Protein AF-A0A151F6B5-F1 (afdb_monomer)

Nearest PDB structures (foldseek):
  6z16-assembly1_f  TM=8.750E-01  e=3.324E-02  Anoxybacillus flavithermus WK1
  7d3u-assembly1_F  TM=6.573E-01  e=9.946E-02  Dietzia sp. DQ12-45-1b
  2v6y-assembly1_A  TM=4.519E-01  e=4.477E+00  Saccharolobus solfataricus

pLDDT: mean 88.09, std 6.83, range [58.56, 96.12]

Mean predicted aligned error: 5.33 Å

Radius of gyration: 15.58 Å; Cα contacts (8 Å, |Δi|>4): 74; chains: 1; bounding box: 35×15×52 Å

Solvent-accessible surface area (backbone atoms only — not comparable to full-atom values): 4574 Å² total; per-residue (Å²): 112,70,69,60,54,52,51,50,55,50,48,54,50,52,35,51,53,42,31,56,49,12,52,59,38,28,72,40,89,51,70,67,42,25,52,52,9,50,50,45,29,51,54,33,48,28,50,51,36,36,55,52,16,64,75,71,68,38,75,65,31,46,55,52,22,51,50,54,53,52,51,50,52,52,51,52,52,54,51,51,32,48,73,72,67,71,55,134

Structure (mmCIF, N/CA/C/O backbone):
data_AF-A0A151F6B5-F1
#
_entry.id   AF-A0A151F6B5-F1
#
loop_
_atom_site.group_PDB
_atom_site.id
_atom_site.type_symbol
_atom_site.label_atom_id
_atom_site.label_alt_id
_atom_site.label_comp_id
_atom_site.label_asym_id
_atom_site.label_entity_id
_atom_site.label_seq_id
_atom_site.pdbx_PDB_ins_code
_atom_site.Cartn_x
_atom_site.Cartn_y
_atom_site.Cartn_z
_atom_site.occupancy
_atom_site.B_iso_or_equiv
_atom_site.auth_seq_id
_atom_site.auth_comp_id
_atom_site.auth_asym_id
_atom_site.auth_atom_id
_atom_site.pdbx_PDB_model_num
ATOM 1 N N . MET A 1 1 ? -12.174 -7.317 23.767 1.00 58.88 1 MET A N 1
ATOM 2 C CA . MET A 1 1 ? -11.972 -5.974 23.185 1.00 58.88 1 MET A CA 1
ATOM 3 C C . MET A 1 1 ? -10.493 -5.671 22.990 1.00 58.88 1 MET A C 1
ATOM 5 O O . MET A 1 1 ? -10.137 -5.331 21.875 1.00 58.88 1 MET A O 1
ATOM 9 N N . GLU A 1 2 ? -9.617 -5.933 23.966 1.00 74.50 2 GLU A N 1
ATOM 10 C CA . GLU A 1 2 ? -8.189 -5.567 23.848 1.00 74.50 2 GLU A CA 1
ATOM 11 C C . GLU A 1 2 ? -7.420 -6.216 22.683 1.00 74.50 2 GLU A C 1
ATOM 13 O O . GLU A 1 2 ? -6.641 -5.545 22.012 1.00 74.50 2 GLU A O 1
ATOM 18 N N . LEU A 1 3 ? -7.666 -7.497 22.379 1.00 83.62 3 LEU A N 1
ATOM 19 C CA . LEU A 1 3 ? -6.963 -8.176 21.280 1.00 83.62 3 LEU A CA 1
ATOM 20 C C . LEU A 1 3 ? -7.306 -7.582 19.902 1.00 83.62 3 LEU A C 1
ATOM 22 O O . LEU A 1 3 ? -6.443 -7.503 19.034 1.00 83.62 3 LEU A O 1
ATOM 26 N N . PHE A 1 4 ? -8.563 -7.172 19.703 1.00 85.25 4 PHE A N 1
ATOM 27 C CA . PHE A 1 4 ? -9.026 -6.622 18.428 1.00 85.25 4 PHE A CA 1
ATOM 28 C C . PHE A 1 4 ? -8.407 -5.249 18.166 1.00 85.25 4 PHE A C 1
ATOM 30 O O . PHE A 1 4 ? -7.867 -5.012 17.090 1.00 85.25 4 PHE A O 1
ATOM 37 N N . GLU A 1 5 ? -8.422 -4.372 19.170 1.00 84.00 5 GLU A N 1
ATOM 38 C CA . GLU A 1 5 ? -7.806 -3.048 19.071 1.00 84.00 5 GLU A CA 1
ATOM 39 C C . GLU A 1 5 ? -6.295 -3.157 18.861 1.00 84.00 5 GLU A C 1
ATOM 41 O O . GLU A 1 5 ? -5.752 -2.517 17.961 1.00 84.00 5 GLU A O 1
ATOM 46 N N . PHE A 1 6 ? -5.618 -4.035 19.608 1.00 88.69 6 PHE A N 1
ATOM 47 C CA . PHE A 1 6 ? -4.190 -4.284 19.420 1.00 88.69 6 PHE A CA 1
ATOM 48 C C . PHE A 1 6 ? -3.868 -4.780 18.004 1.00 88.69 6 PHE A C 1
ATOM 50 O O . PHE A 1 6 ? -2.949 -4.269 17.360 1.00 88.69 6 PHE A O 1
ATOM 57 N N . ALA A 1 7 ? -4.646 -5.737 17.488 1.00 88.19 7 ALA A N 1
ATOM 58 C CA . ALA A 1 7 ? -4.484 -6.241 16.127 1.00 88.19 7 ALA A CA 1
ATOM 59 C C . ALA A 1 7 ? -4.706 -5.142 15.077 1.00 88.19 7 ALA A C 1
ATOM 61 O O . ALA A 1 7 ? -3.978 -5.087 14.087 1.00 88.19 7 ALA A O 1
ATOM 62 N N . LEU A 1 8 ? -5.663 -4.241 15.305 1.00 87.88 8 LEU A N 1
ATOM 63 C CA . LEU A 1 8 ? -5.965 -3.132 14.406 1.00 87.88 8 LEU A CA 1
ATOM 64 C C . LEU A 1 8 ? -4.840 -2.088 14.383 1.00 87.88 8 LEU A C 1
ATOM 66 O O . LEU A 1 8 ? -4.412 -1.671 13.306 1.00 87.88 8 LEU A O 1
ATOM 70 N N . TYR A 1 9 ? -4.287 -1.721 15.541 1.00 88.81 9 TYR A N 1
ATOM 71 C CA . TYR A 1 9 ? -3.113 -0.844 15.602 1.00 88.81 9 TYR A CA 1
ATOM 72 C C . TYR A 1 9 ? -1.885 -1.480 14.946 1.00 88.81 9 TYR A C 1
ATOM 74 O O . TYR A 1 9 ? -1.172 -0.815 14.191 1.00 88.81 9 TYR A O 1
ATOM 82 N N . PHE A 1 10 ? -1.657 -2.775 15.177 1.00 93.00 10 PHE A N 1
ATOM 83 C CA . PHE A 1 10 ? -0.560 -3.505 14.545 1.00 93.00 10 PHE A CA 1
ATOM 84 C C . PHE A 1 10 ? -0.725 -3.591 13.020 1.00 93.00 10 PHE A C 1
ATOM 86 O O . PHE A 1 10 ? 0.243 -3.406 12.280 1.00 93.00 10 PHE A O 1
ATOM 93 N N . LEU A 1 11 ? -1.952 -3.805 12.536 1.00 92.31 11 LEU A N 1
ATOM 94 C CA . LEU A 1 11 ? -2.287 -3.794 11.112 1.00 92.31 11 LEU A CA 1
ATOM 95 C C . LEU A 1 11 ? -1.973 -2.433 10.480 1.00 92.31 11 LEU A C 1
ATOM 97 O O . LEU A 1 11 ? -1.280 -2.376 9.464 1.00 92.31 11 LEU A O 1
ATOM 101 N N . LEU A 1 12 ? -2.437 -1.338 11.088 1.00 92.19 12 LEU A N 1
ATOM 102 C CA . LEU A 1 12 ? -2.174 0.019 10.600 1.00 92.19 12 LEU A CA 1
ATOM 103 C C . LEU A 1 12 ? -0.673 0.333 10.581 1.00 92.19 12 LEU A C 1
ATOM 105 O O . LEU A 1 12 ? -0.174 0.913 9.615 1.00 92.19 12 LEU A O 1
ATOM 109 N N . PHE A 1 13 ? 0.066 -0.106 11.601 1.00 94.38 13 PHE A N 1
ATOM 110 C CA . PHE A 1 13 ? 1.520 0.029 11.642 1.00 94.38 13 PHE A CA 1
ATOM 111 C C . PHE A 1 13 ? 2.203 -0.746 10.504 1.00 94.38 13 PHE A C 1
ATOM 113 O O . PHE A 1 13 ? 3.030 -0.190 9.777 1.00 94.38 13 PHE A O 1
ATOM 12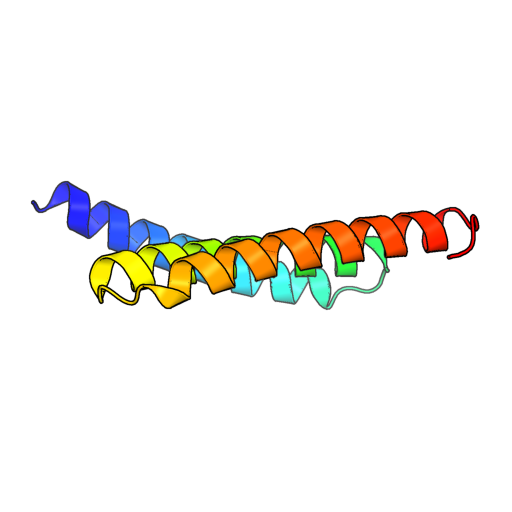0 N N . SER A 1 14 ? 1.823 -2.009 10.296 1.00 94.12 14 SER A N 1
ATOM 121 C CA . SER A 1 14 ? 2.346 -2.850 9.212 1.00 94.12 14 SER A CA 1
ATOM 122 C C . SER A 1 14 ? 2.049 -2.263 7.825 1.00 94.12 14 SER A C 1
ATOM 124 O O . SER A 1 14 ? 2.919 -2.250 6.947 1.00 94.12 14 SER A O 1
ATOM 126 N N . LEU A 1 15 ? 0.855 -1.694 7.637 1.00 94.00 15 LEU A N 1
ATOM 127 C CA . LEU A 1 15 ? 0.473 -0.984 6.415 1.00 94.00 15 LEU A CA 1
ATOM 128 C C . LEU A 1 15 ? 1.332 0.266 6.197 1.00 94.00 15 LEU A C 1
ATOM 130 O O . LEU A 1 15 ? 1.814 0.483 5.087 1.00 94.00 15 LEU A O 1
ATOM 134 N N . GLY A 1 16 ? 1.605 1.038 7.250 1.00 94.31 16 GLY A N 1
ATOM 135 C CA . GLY A 1 16 ? 2.519 2.181 7.188 1.00 94.31 16 GLY A CA 1
ATOM 136 C C . GLY A 1 16 ? 3.923 1.783 6.722 1.00 94.31 16 GLY A C 1
ATOM 137 O O . GLY A 1 16 ? 4.467 2.379 5.790 1.00 94.31 16 GLY A O 1
ATOM 138 N N . VAL A 1 17 ? 4.489 0.719 7.299 1.00 96.06 17 VAL A N 1
ATOM 139 C CA . VAL A 1 17 ? 5.796 0.177 6.881 1.00 96.06 17 VAL A CA 1
ATOM 140 C C . VAL A 1 17 ? 5.758 -0.318 5.431 1.00 96.06 17 VAL A C 1
ATOM 142 O O . VAL A 1 17 ? 6.709 -0.095 4.673 1.00 96.06 17 VAL A O 1
ATOM 145 N N . SER A 1 18 ? 4.655 -0.944 5.019 1.00 94.56 18 SER A N 1
ATOM 146 C CA . SER A 1 18 ? 4.456 -1.430 3.649 1.00 94.56 18 SER A CA 1
ATOM 147 C C . SER A 1 18 ? 4.424 -0.286 2.637 1.00 94.56 18 SER A C 1
ATOM 149 O O . SER A 1 18 ? 5.065 -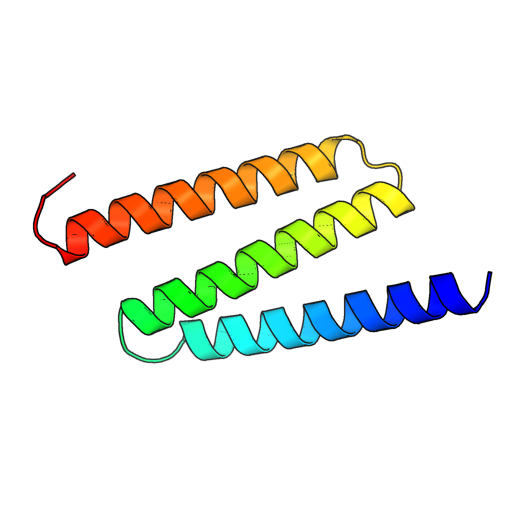0.387 1.593 1.00 94.56 18 SER A O 1
ATOM 151 N N . ILE A 1 19 ? 3.768 0.832 2.962 1.00 95.50 19 ILE A N 1
ATOM 152 C CA . ILE A 1 19 ? 3.746 2.037 2.118 1.00 95.50 19 ILE A CA 1
ATOM 153 C C . ILE A 1 19 ? 5.159 2.602 1.964 1.00 95.50 19 ILE A C 1
ATOM 155 O O . ILE A 1 19 ? 5.612 2.821 0.841 1.00 95.50 19 ILE A O 1
ATOM 159 N N . VAL A 1 20 ? 5.896 2.782 3.064 1.00 96.12 20 VAL A N 1
ATOM 160 C CA . VAL A 1 20 ? 7.273 3.310 3.019 1.00 96.12 20 VAL A CA 1
ATOM 161 C C . VAL A 1 20 ? 8.185 2.399 2.194 1.00 96.12 20 VAL A C 1
ATOM 163 O O . VAL A 1 20 ? 8.965 2.868 1.360 1.00 96.12 20 VAL A O 1
ATOM 166 N N . THR A 1 21 ? 8.064 1.086 2.385 1.00 94.44 21 THR A N 1
ATOM 167 C CA . THR A 1 21 ? 8.825 0.089 1.623 1.00 94.44 21 THR A CA 1
ATOM 168 C C . THR A 1 21 ? 8.462 0.133 0.143 1.00 94.44 21 THR A C 1
ATOM 170 O O . THR A 1 21 ? 9.355 0.179 -0.702 1.00 94.44 21 THR A O 1
ATOM 173 N N . GLY A 1 22 ? 7.169 0.189 -0.178 1.00 92.88 22 GLY A N 1
ATOM 174 C CA . GLY A 1 22 ? 6.663 0.270 -1.544 1.00 92.88 22 GLY A CA 1
ATOM 175 C C . GLY A 1 22 ? 7.148 1.523 -2.271 1.00 92.88 22 GLY A C 1
ATOM 176 O O . GLY A 1 22 ? 7.656 1.413 -3.384 1.00 92.88 22 GLY A O 1
ATOM 177 N N . ILE A 1 23 ? 7.123 2.692 -1.619 1.00 93.81 23 ILE A N 1
ATOM 178 C CA . ILE A 1 23 ? 7.672 3.949 -2.162 1.00 93.81 23 ILE A CA 1
ATOM 179 C C . ILE A 1 23 ? 9.172 3.806 -2.440 1.00 93.81 23 ILE A C 1
ATOM 181 O O . ILE A 1 23 ? 9.654 4.184 -3.509 1.00 93.81 23 ILE A O 1
ATOM 185 N N . ARG A 1 24 ? 9.928 3.218 -1.506 1.00 93.31 24 ARG A N 1
ATOM 186 C CA . ARG A 1 24 ? 11.371 3.008 -1.680 1.00 93.31 24 ARG A CA 1
ATOM 187 C C . ARG A 1 24 ? 11.684 2.046 -2.825 1.00 93.31 24 ARG A C 1
ATOM 189 O O . ARG A 1 24 ? 12.679 2.246 -3.517 1.00 93.31 24 ARG A O 1
ATOM 196 N N . VAL A 1 25 ? 10.874 1.007 -3.019 1.00 92.38 25 VAL A N 1
ATOM 197 C CA . VAL A 1 25 ? 10.988 0.082 -4.158 1.00 92.38 25 VAL A CA 1
ATOM 198 C C . VAL A 1 25 ? 10.622 0.799 -5.456 1.00 92.38 25 VAL A C 1
ATOM 200 O O . VAL A 1 25 ? 11.359 0.678 -6.434 1.00 92.38 25 VAL A O 1
ATOM 203 N N . ALA A 1 26 ? 9.568 1.618 -5.436 1.00 91.19 26 ALA A N 1
ATOM 204 C CA . ALA A 1 26 ? 9.096 2.361 -6.597 1.00 91.19 26 ALA A CA 1
ATOM 205 C C . ALA A 1 26 ? 10.125 3.382 -7.112 1.00 91.19 26 ALA A C 1
ATOM 207 O O . ALA A 1 26 ? 10.229 3.609 -8.316 1.00 91.19 26 ALA A O 1
ATOM 208 N N . ALA A 1 27 ? 10.902 3.970 -6.198 1.00 89.75 27 ALA A N 1
ATOM 209 C CA . ALA A 1 27 ? 11.950 4.945 -6.493 1.00 89.75 27 ALA A CA 1
ATOM 210 C C . ALA A 1 27 ? 13.251 4.326 -7.047 1.00 89.75 27 ALA A C 1
ATOM 212 O O . ALA A 1 27 ? 14.154 5.056 -7.464 1.00 89.75 27 ALA A O 1
ATOM 213 N N . ARG A 1 28 ? 13.400 2.992 -7.045 1.00 89.94 28 ARG A N 1
ATOM 214 C CA . ARG A 1 28 ? 14.578 2.333 -7.635 1.00 89.94 28 ARG A CA 1
ATOM 215 C C . ARG A 1 28 ? 14.512 2.381 -9.160 1.00 89.94 28 ARG A C 1
ATOM 217 O O . ARG A 1 28 ? 13.443 2.311 -9.756 1.00 89.94 28 ARG A O 1
ATOM 224 N N . ARG A 1 29 ? 15.681 2.434 -9.810 1.00 81.94 29 ARG A N 1
ATOM 225 C CA . ARG A 1 29 ? 15.769 2.384 -11.277 1.00 81.94 29 ARG A CA 1
ATOM 226 C C . ARG A 1 29 ? 15.214 1.053 -11.802 1.00 81.94 29 ARG A C 1
ATOM 228 O O . ARG A 1 29 ? 15.571 -0.013 -11.297 1.00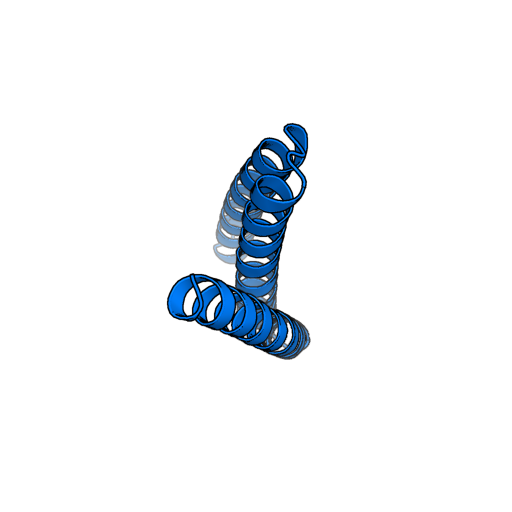 81.94 29 ARG A O 1
ATOM 235 N N . GLY A 1 30 ? 14.369 1.141 -12.827 1.00 85.69 30 GLY A N 1
ATOM 236 C CA . GLY A 1 30 ? 13.777 0.003 -13.530 1.00 85.69 30 GLY A CA 1
ATOM 237 C C . GLY A 1 30 ? 12.248 0.026 -13.518 1.00 85.69 30 GLY A C 1
ATOM 238 O O . GLY A 1 30 ? 11.634 0.157 -12.462 1.00 85.69 30 GLY A O 1
ATOM 239 N N . LEU A 1 31 ? 11.641 -0.157 -14.696 1.00 84.56 31 LEU A N 1
ATOM 240 C CA . LEU A 1 31 ? 10.183 -0.189 -14.883 1.00 84.56 31 LEU A CA 1
ATOM 241 C C . LEU A 1 31 ? 9.505 -1.241 -13.996 1.00 84.56 31 LEU A C 1
ATOM 243 O O . LEU A 1 31 ? 8.517 -0.939 -13.336 1.00 84.56 31 LEU A O 1
ATOM 247 N N . TYR A 1 32 ? 10.073 -2.447 -13.918 1.00 86.69 32 TYR A N 1
ATOM 248 C CA . TYR A 1 32 ? 9.529 -3.529 -13.094 1.00 86.69 32 TYR A CA 1
ATOM 249 C C . TYR A 1 32 ? 9.543 -3.197 -11.597 1.00 86.69 32 TYR A C 1
ATOM 251 O O . TYR A 1 32 ? 8.545 -3.406 -10.914 1.00 86.69 32 TYR A O 1
ATOM 259 N N . ASN A 1 33 ? 10.641 -2.623 -11.094 1.00 88.81 33 ASN A N 1
ATOM 260 C CA . ASN A 1 33 ? 10.741 -2.203 -9.694 1.00 88.81 33 ASN A CA 1
ATOM 261 C C . ASN A 1 33 ? 9.740 -1.088 -9.381 1.00 88.81 33 ASN A C 1
ATOM 263 O O . ASN A 1 33 ? 9.067 -1.134 -8.352 1.00 88.81 33 ASN A O 1
ATOM 267 N N . SER A 1 34 ? 9.603 -0.125 -10.296 1.00 88.81 34 SER A N 1
ATOM 268 C CA . SER A 1 34 ? 8.621 0.950 -10.178 1.00 88.81 34 SER A CA 1
ATOM 269 C C . SER A 1 34 ? 7.195 0.400 -10.096 1.00 88.81 34 SER A C 1
ATOM 271 O O . SER A 1 34 ? 6.454 0.730 -9.171 1.00 88.81 34 SER A O 1
ATOM 273 N N . LEU A 1 35 ? 6.848 -0.528 -10.992 1.00 90.12 35 LEU A N 1
ATOM 274 C CA . LEU A 1 35 ? 5.520 -1.132 -11.060 1.00 90.12 35 LEU A CA 1
ATOM 275 C C . LEU A 1 35 ? 5.178 -1.948 -9.807 1.00 90.12 35 LEU A C 1
ATOM 277 O O . LEU A 1 35 ? 4.086 -1.810 -9.252 1.00 90.12 35 LEU A O 1
ATOM 281 N N . VAL A 1 36 ? 6.119 -2.765 -9.329 1.00 91.12 36 VAL A N 1
ATOM 282 C CA . VAL A 1 36 ? 5.946 -3.555 -8.101 1.00 91.12 36 VAL A CA 1
ATOM 283 C C . VAL A 1 36 ? 5.799 -2.638 -6.888 1.00 91.12 36 VAL A C 1
ATOM 285 O O . VAL A 1 36 ? 4.888 -2.827 -6.085 1.00 91.12 36 VAL A O 1
ATOM 288 N N . GLY A 1 37 ? 6.646 -1.612 -6.771 1.00 91.56 37 GLY A N 1
ATOM 289 C CA . GLY A 1 37 ? 6.589 -0.663 -5.662 1.00 91.56 37 GLY A CA 1
ATOM 290 C C . GLY A 1 37 ? 5.259 0.087 -5.598 1.00 91.56 37 GLY A C 1
ATOM 291 O O . GLY A 1 37 ? 4.632 0.133 -4.541 1.00 91.56 37 GLY A O 1
ATOM 292 N N . VAL A 1 38 ? 4.782 0.603 -6.734 1.00 91.62 38 VAL A N 1
ATOM 293 C CA . VAL A 1 38 ? 3.481 1.287 -6.826 1.00 91.62 38 VAL A CA 1
ATOM 294 C C . VAL A 1 38 ? 2.330 0.337 -6.486 1.00 91.62 38 VAL A C 1
ATOM 296 O O . VAL A 1 38 ? 1.427 0.721 -5.747 1.00 91.62 38 VAL A O 1
ATOM 299 N N . SER A 1 39 ? 2.384 -0.918 -6.940 1.00 91.81 39 SER A N 1
ATOM 300 C CA . SER A 1 39 ? 1.351 -1.919 -6.633 1.00 91.81 39 SER A CA 1
ATOM 301 C C . SER A 1 39 ? 1.233 -2.183 -5.128 1.00 91.81 39 SER A C 1
ATOM 303 O O . SER A 1 39 ? 0.127 -2.199 -4.590 1.00 91.81 39 SER A O 1
ATOM 305 N N . ILE A 1 40 ? 2.365 -2.314 -4.427 1.00 92.81 40 ILE A N 1
ATOM 306 C CA . ILE A 1 40 ? 2.398 -2.487 -2.965 1.00 92.81 40 ILE A CA 1
ATOM 307 C C . ILE A 1 40 ? 1.760 -1.282 -2.260 1.00 92.81 40 ILE A C 1
ATOM 309 O O . ILE A 1 40 ? 0.949 -1.455 -1.351 1.00 92.81 40 ILE A O 1
ATOM 313 N N . VAL A 1 41 ? 2.092 -0.062 -2.695 1.00 94.50 41 VAL A N 1
ATOM 314 C CA . VAL A 1 41 ? 1.556 1.179 -2.109 1.00 94.50 41 VAL A CA 1
ATOM 315 C C . VAL A 1 41 ? 0.044 1.275 -2.293 1.00 94.50 41 VAL A C 1
ATOM 317 O O . VAL A 1 41 ? -0.662 1.606 -1.344 1.00 94.50 41 VAL A O 1
ATOM 320 N N . ILE A 1 42 ? -0.464 0.960 -3.485 1.00 94.12 42 ILE A N 1
ATOM 321 C CA . ILE A 1 42 ? -1.899 1.009 -3.791 1.00 94.12 42 ILE A CA 1
ATOM 322 C C . ILE A 1 42 ? -2.665 -0.004 -2.940 1.00 94.12 42 ILE A C 1
ATOM 324 O O . ILE A 1 42 ? -3.679 0.355 -2.346 1.00 94.12 42 ILE A O 1
ATOM 328 N N . ILE A 1 43 ? -2.186 -1.247 -2.843 1.00 93.31 43 ILE A N 1
ATOM 329 C CA . ILE A 1 43 ? -2.846 -2.280 -2.030 1.00 93.31 43 ILE A CA 1
ATOM 330 C C . ILE A 1 43 ? -2.884 -1.850 -0.561 1.00 93.31 43 ILE A C 1
ATOM 332 O O . ILE A 1 43 ? -3.927 -1.950 0.090 1.00 93.31 43 ILE A O 1
ATOM 336 N N . ALA A 1 44 ? -1.773 -1.321 -0.046 1.00 94.44 44 ALA A N 1
ATOM 337 C CA . ALA A 1 44 ? -1.714 -0.834 1.324 1.00 94.44 44 ALA A CA 1
ATOM 338 C C . ALA A 1 44 ? -2.675 0.348 1.552 1.00 94.44 44 ALA A C 1
ATOM 340 O O . ALA A 1 44 ? -3.436 0.334 2.517 1.00 94.44 44 ALA A O 1
ATOM 341 N N . LEU A 1 45 ? -2.723 1.324 0.640 1.00 93.75 45 LEU A N 1
ATOM 342 C CA . LEU A 1 45 ? -3.658 2.453 0.706 1.00 93.75 45 LEU A CA 1
ATOM 343 C C . LEU A 1 45 ? -5.122 2.011 0.654 1.00 93.75 45 LEU A C 1
ATOM 345 O O . LEU A 1 45 ? -5.917 2.470 1.470 1.00 93.75 45 LEU A O 1
ATOM 349 N N . ALA A 1 46 ? -5.481 1.107 -0.258 1.00 93.69 46 ALA A N 1
ATOM 350 C CA . ALA A 1 46 ? -6.839 0.575 -0.363 1.00 93.69 46 ALA A CA 1
ATOM 351 C C . ALA A 1 46 ? -7.261 -0.151 0.923 1.00 93.69 46 ALA A C 1
ATOM 353 O O . ALA A 1 46 ? -8.392 -0.004 1.391 1.00 93.69 46 ALA A O 1
ATOM 354 N N . THR A 1 47 ? -6.332 -0.887 1.535 1.00 92.81 47 THR A N 1
ATOM 355 C CA . THR A 1 47 ? -6.570 -1.575 2.809 1.00 92.81 47 THR A CA 1
ATOM 356 C C . THR A 1 47 ? -6.774 -0.571 3.946 1.00 92.81 47 THR A C 1
ATOM 358 O O . THR A 1 47 ? -7.750 -0.683 4.683 1.00 92.81 47 THR A O 1
ATOM 361 N N . VAL A 1 48 ? -5.922 0.458 4.051 1.00 92.31 48 VAL A N 1
ATOM 362 C CA . VAL A 1 48 ? -6.069 1.539 5.045 1.00 92.31 48 VAL A CA 1
ATOM 363 C C . VAL A 1 48 ? -7.404 2.268 4.877 1.00 92.31 48 VAL A C 1
ATOM 365 O O . VAL A 1 48 ? -8.121 2.453 5.856 1.00 92.31 48 VAL A O 1
ATOM 368 N N . LEU A 1 49 ? -7.773 2.636 3.646 1.00 90.62 49 LEU A N 1
ATOM 369 C CA . LEU A 1 49 ? -9.058 3.272 3.331 1.00 90.62 49 LEU A CA 1
ATOM 370 C C . LEU A 1 49 ? -10.242 2.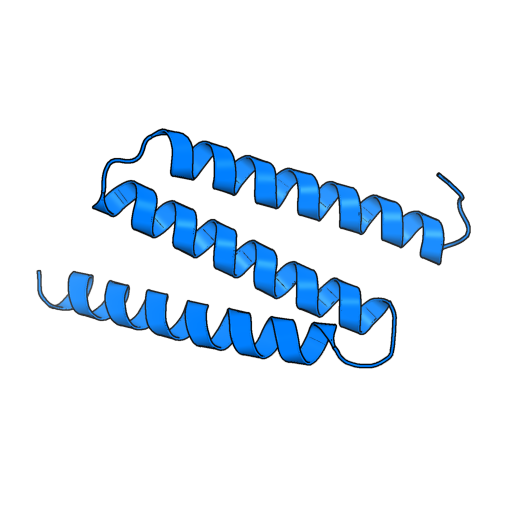402 3.758 1.00 90.62 49 LEU A C 1
ATOM 372 O O . LEU A 1 49 ? -11.199 2.910 4.340 1.00 90.62 49 LEU A O 1
ATOM 376 N N . THR A 1 50 ? -10.175 1.094 3.519 1.00 90.94 50 THR A N 1
ATOM 377 C CA . THR A 1 50 ? -11.246 0.169 3.911 1.00 90.94 50 THR A CA 1
ATOM 378 C C . T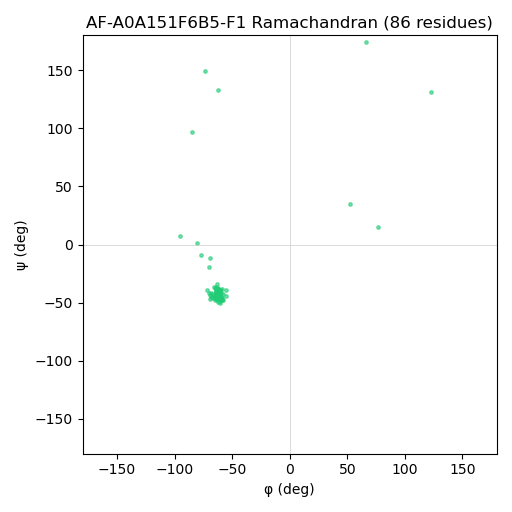HR A 1 50 ? -11.392 0.108 5.432 1.00 90.94 50 THR A C 1
ATOM 380 O O . THR A 1 50 ? -12.493 0.292 5.943 1.00 90.94 50 THR A O 1
ATOM 383 N N . VAL A 1 51 ? -10.279 -0.055 6.156 1.00 90.12 51 VAL A N 1
ATOM 384 C CA . VAL A 1 51 ? -10.267 -0.131 7.628 1.00 90.12 51 VAL A CA 1
ATOM 385 C C . VAL A 1 51 ? -10.750 1.178 8.260 1.00 90.12 51 VAL A C 1
ATOM 387 O O . VAL A 1 51 ? -11.610 1.166 9.134 1.00 90.12 51 VAL A O 1
ATOM 390 N N . ILE A 1 52 ? -10.251 2.326 7.794 1.00 86.75 52 ILE A N 1
ATOM 391 C CA . ILE A 1 52 ? -10.682 3.647 8.283 1.00 86.75 52 ILE A CA 1
ATOM 392 C C . ILE A 1 52 ? -12.158 3.892 7.948 1.00 86.75 52 ILE A C 1
ATOM 394 O O . ILE A 1 52 ? -12.900 4.418 8.774 1.00 86.75 52 ILE A O 1
ATOM 398 N N . GLY A 1 53 ? -12.603 3.488 6.758 1.00 86.31 53 GLY A N 1
ATOM 399 C CA . GLY A 1 53 ? -13.997 3.605 6.339 1.00 86.31 53 GLY A CA 1
ATOM 400 C C . GLY A 1 53 ? -14.960 2.858 7.255 1.00 86.31 53 GLY A C 1
ATOM 401 O O . GLY A 1 53 ? -16.037 3.369 7.553 1.00 86.31 53 GLY A O 1
ATOM 402 N N . GLU A 1 54 ? -14.552 1.687 7.739 1.00 84.12 54 GLU A N 1
ATOM 403 C CA . GLU A 1 54 ? -15.330 0.874 8.673 1.00 84.12 54 GLU A CA 1
ATOM 404 C C . GLU A 1 54 ? -15.372 1.490 10.082 1.00 84.12 54 GLU A C 1
ATOM 406 O O . GLU A 1 54 ? -16.434 1.525 10.698 1.00 84.12 54 GLU A O 1
ATOM 411 N N . ILE A 1 55 ? -14.261 2.071 10.556 1.00 83.94 55 ILE A N 1
ATOM 412 C CA . ILE A 1 55 ? -14.181 2.735 11.874 1.00 83.94 55 ILE A CA 1
ATOM 413 C C . ILE A 1 55 ? -15.011 4.026 11.915 1.00 83.94 55 ILE A C 1
ATOM 415 O O . ILE A 1 55 ? -15.729 4.273 12.881 1.00 83.94 55 ILE A O 1
ATOM 41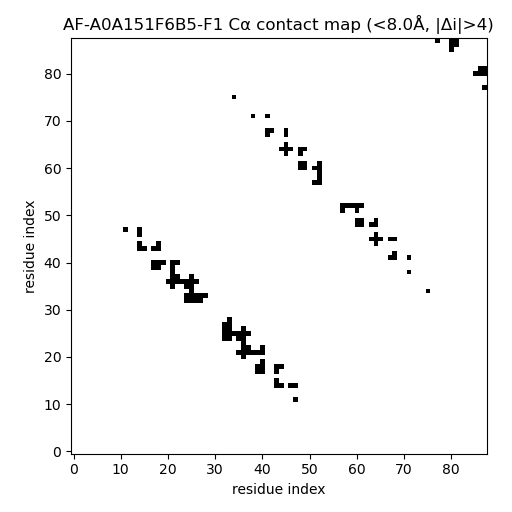9 N N . TYR A 1 56 ? -14.911 4.861 10.879 1.00 82.44 56 TYR A N 1
ATOM 420 C CA . TYR A 1 56 ? -15.561 6.177 10.832 1.00 82.44 56 TYR A CA 1
ATOM 421 C C . TYR A 1 56 ? -16.919 6.168 10.106 1.00 82.44 56 TYR A C 1
ATOM 423 O O . TYR A 1 56 ? -17.492 7.232 9.876 1.00 82.44 56 TYR A O 1
ATOM 431 N N . ALA A 1 57 ? -17.436 4.989 9.734 1.00 78.88 57 ALA A N 1
ATOM 432 C CA . ALA A 1 57 ? -18.680 4.804 8.977 1.00 78.88 57 ALA A CA 1
ATOM 433 C C . ALA A 1 57 ? -18.751 5.623 7.665 1.00 78.88 57 ALA A C 1
ATOM 435 O O . ALA A 1 57 ? -19.815 6.086 7.246 1.00 78.88 57 ALA A O 1
ATOM 436 N N . ILE A 1 58 ? -17.612 5.791 6.987 1.00 81.25 58 ILE A N 1
ATOM 437 C CA . ILE A 1 58 ? -17.518 6.524 5.720 1.00 81.25 58 ILE A CA 1
ATOM 438 C C . ILE A 1 58 ? -17.865 5.565 4.579 1.00 81.25 58 ILE A C 1
ATOM 440 O O . ILE A 1 58 ? -17.006 4.836 4.081 1.00 81.25 58 ILE A O 1
ATOM 444 N N . GLN A 1 59 ? -19.123 5.594 4.135 1.00 77.56 59 GLN A N 1
ATOM 445 C CA . GLN A 1 59 ? -19.636 4.694 3.091 1.00 77.56 59 GLN A CA 1
ATOM 446 C C . GLN A 1 59 ? -18.822 4.755 1.785 1.00 77.56 59 GLN A C 1
ATOM 448 O O . GLN A 1 59 ? -18.515 3.720 1.202 1.00 77.56 59 GLN A O 1
ATOM 453 N N . PHE A 1 60 ? -18.377 5.948 1.379 1.00 82.81 60 PHE A N 1
ATOM 454 C CA . PHE A 1 60 ? -17.608 6.145 0.143 1.00 82.81 60 PHE A CA 1
ATOM 455 C C . PHE A 1 60 ? -16.183 5.577 0.183 1.00 82.81 60 PHE A C 1
ATOM 457 O O . PHE A 1 60 ? -15.579 5.361 -0.866 1.00 82.81 60 PHE A O 1
ATOM 464 N N . SER A 1 61 ? -15.621 5.328 1.370 1.00 85.00 61 SER A N 1
ATOM 465 C CA . SER A 1 61 ? -14.222 4.898 1.496 1.00 85.00 61 SER A CA 1
ATOM 466 C C . SER A 1 61 ? -13.982 3.530 0.854 1.00 85.00 61 SER A C 1
ATOM 468 O O . SER A 1 61 ? -12.955 3.296 0.215 1.00 85.00 61 SER A O 1
ATOM 470 N N . ARG A 1 62 ? -14.968 2.632 0.971 1.00 83.44 62 ARG A N 1
ATOM 471 C CA . ARG A 1 62 ? -14.908 1.286 0.394 1.00 83.44 62 ARG A CA 1
ATOM 472 C C . ARG A 1 62 ? -14.990 1.316 -1.129 1.00 83.44 62 ARG A C 1
ATOM 474 O O . ARG A 1 62 ? -14.224 0.616 -1.785 1.00 83.44 62 ARG A O 1
ATOM 481 N N . ASP A 1 63 ? -15.856 2.159 -1.684 1.00 90.06 63 ASP A N 1
ATOM 482 C CA . ASP A 1 63 ? -15.972 2.322 -3.135 1.00 90.06 63 ASP A CA 1
ATOM 483 C C . ASP A 1 63 ? -14.678 2.890 -3.720 1.00 90.06 63 ASP A C 1
ATOM 485 O O . ASP A 1 63 ? -14.157 2.366 -4.702 1.00 90.06 63 ASP A O 1
ATOM 489 N N . ILE A 1 64 ? -14.093 3.902 -3.068 1.00 89.12 64 ILE A N 1
ATOM 490 C CA . ILE A 1 64 ? -12.800 4.472 -3.468 1.00 89.12 64 ILE A CA 1
ATOM 491 C C . ILE A 1 64 ? -11.704 3.405 -3.424 1.00 89.12 64 ILE A C 1
ATOM 493 O O . ILE A 1 64 ? -10.935 3.295 -4.377 1.00 89.12 64 ILE A O 1
ATOM 497 N N . ALA A 1 65 ? -11.636 2.595 -2.363 1.00 90.75 65 ALA A N 1
ATOM 498 C CA . ALA A 1 65 ? -10.660 1.512 -2.256 1.00 90.75 65 ALA A CA 1
ATOM 499 C C . ALA A 1 65 ? -10.806 0.487 -3.394 1.00 90.75 65 ALA A C 1
ATOM 501 O O . ALA A 1 65 ? -9.807 0.072 -3.986 1.00 90.75 65 ALA A O 1
ATOM 502 N N . LEU A 1 66 ? -12.041 0.121 -3.747 1.00 90.19 66 LEU A N 1
ATOM 503 C CA . LEU A 1 66 ? -12.327 -0.785 -4.861 1.00 90.19 66 LEU A CA 1
ATOM 504 C C . LEU A 1 66 ? -11.922 -0.181 -6.209 1.00 90.19 66 LEU A C 1
ATOM 506 O O . LEU A 1 66 ? -11.250 -0.851 -6.996 1.00 90.19 66 LEU A O 1
ATOM 510 N N . TYR A 1 67 ? -12.261 1.085 -6.467 1.00 92.56 67 TYR A N 1
ATOM 511 C CA . TYR A 1 67 ? -11.836 1.778 -7.685 1.00 92.56 67 TYR A CA 1
ATOM 512 C C . TYR A 1 67 ? -10.315 1.899 -7.772 1.00 92.56 67 TYR A C 1
ATOM 514 O O . TYR A 1 67 ? -9.751 1.687 -8.846 1.00 92.56 67 TYR A O 1
ATOM 522 N N . LEU A 1 68 ? -9.640 2.181 -6.654 1.00 92.12 68 LEU A N 1
ATOM 523 C CA . LEU A 1 68 ? -8.183 2.276 -6.588 1.00 92.12 68 LEU A CA 1
ATOM 524 C C . LEU A 1 68 ? -7.528 0.952 -7.006 1.00 92.12 68 LEU A C 1
ATOM 526 O O . LEU A 1 68 ? -6.615 0.949 -7.830 1.00 92.12 68 LEU A O 1
ATOM 530 N N . LEU A 1 69 ? -8.027 -0.174 -6.488 1.00 92.75 69 LEU A N 1
ATOM 531 C CA . LEU A 1 69 ? -7.538 -1.508 -6.842 1.00 92.75 69 LEU A CA 1
ATOM 532 C C . LEU A 1 69 ? -7.838 -1.857 -8.305 1.00 92.75 69 LEU A C 1
ATOM 534 O O . LEU A 1 69 ? -6.953 -2.337 -9.016 1.00 92.75 69 LEU A O 1
ATOM 538 N N . ALA A 1 70 ? -9.051 -1.580 -8.786 1.00 92.56 70 ALA A N 1
ATOM 539 C CA . ALA A 1 70 ? -9.431 -1.850 -10.172 1.00 92.56 70 ALA A CA 1
ATOM 540 C C . ALA A 1 70 ? -8.552 -1.071 -11.165 1.00 92.56 70 ALA A C 1
ATOM 542 O O . ALA A 1 70 ? -7.978 -1.657 -12.087 1.00 92.56 70 ALA A O 1
ATOM 543 N N . LEU A 1 71 ? -8.378 0.234 -10.937 1.00 91.69 71 LEU A N 1
ATOM 544 C CA . LEU A 1 71 ? -7.543 1.103 -11.769 1.00 91.69 71 LEU A CA 1
ATOM 545 C C . LEU A 1 71 ? -6.071 0.688 -11.733 1.00 91.69 71 LEU A C 1
ATOM 547 O O . LEU A 1 71 ? -5.419 0.668 -12.775 1.00 91.69 71 LEU A O 1
ATOM 551 N N . ALA A 1 72 ? -5.553 0.308 -10.564 1.00 90.19 72 ALA A N 1
ATOM 552 C CA . ALA A 1 72 ? -4.183 -0.178 -10.435 1.00 90.19 72 ALA A CA 1
ATOM 553 C C . ALA A 1 72 ? -3.938 -1.446 -11.256 1.00 90.19 72 ALA A C 1
ATOM 555 O O . ALA A 1 72 ? -2.927 -1.554 -11.951 1.00 90.19 72 ALA A O 1
ATOM 556 N N . THR A 1 73 ? -4.890 -2.379 -11.219 1.00 89.12 73 THR A N 1
ATOM 557 C CA . THR A 1 73 ? -4.808 -3.633 -11.976 1.00 89.12 73 THR A CA 1
ATOM 558 C C . THR A 1 73 ? -4.838 -3.356 -13.480 1.00 89.12 73 THR A C 1
ATOM 560 O O . THR A 1 73 ? -4.001 -3.867 -14.223 1.00 89.12 73 THR A O 1
ATOM 563 N N . MET A 1 74 ? -5.739 -2.478 -13.930 1.00 91.31 74 MET A N 1
ATOM 564 C CA . MET A 1 74 ? -5.823 -2.059 -15.333 1.00 91.31 74 MET A CA 1
ATOM 565 C C . MET A 1 74 ? -4.544 -1.356 -15.806 1.00 91.31 74 MET A C 1
ATOM 567 O O . MET A 1 74 ? -4.022 -1.678 -16.873 1.00 91.31 74 MET A O 1
ATOM 571 N N . GLY A 1 75 ? -3.997 -0.444 -14.999 1.00 86.62 75 GLY A N 1
ATOM 572 C CA . GLY A 1 75 ? -2.736 0.237 -15.293 1.00 86.62 75 GLY A CA 1
ATOM 573 C C . GLY A 1 75 ? -1.561 -0.734 -15.403 1.00 86.62 75 GLY A C 1
ATOM 574 O O . GLY A 1 75 ? -0.776 -0.648 -16.346 1.00 86.62 75 GLY A O 1
ATOM 575 N N . ALA A 1 76 ? -1.469 -1.710 -14.496 1.00 87.69 76 ALA A N 1
ATOM 576 C CA . ALA A 1 76 ? -0.430 -2.735 -14.542 1.00 87.69 76 ALA A CA 1
ATOM 577 C C . ALA A 1 76 ? -0.529 -3.616 -15.797 1.00 87.69 76 ALA A C 1
ATOM 579 O O . ALA A 1 76 ? 0.492 -3.905 -16.424 1.00 87.69 76 ALA A O 1
ATOM 580 N N . LEU A 1 77 ? -1.744 -3.989 -16.210 1.00 87.75 77 LEU A N 1
ATOM 581 C CA . LEU A 1 77 ? -1.974 -4.746 -17.444 1.00 87.75 77 LEU A CA 1
ATOM 582 C C . LEU A 1 77 ? -1.570 -3.947 -18.687 1.00 87.75 77 LEU A C 1
ATOM 584 O O . LEU A 1 77 ? -0.859 -4.478 -19.542 1.00 87.75 77 LEU A O 1
ATOM 588 N N . LEU A 1 78 ? -1.958 -2.674 -18.774 1.00 88.25 78 LEU A N 1
ATOM 589 C CA . LEU A 1 78 ? -1.564 -1.793 -19.879 1.00 88.25 78 LEU A CA 1
ATOM 590 C C . LEU A 1 78 ? -0.041 -1.654 -19.969 1.00 88.25 78 LEU A C 1
ATOM 592 O O . LEU A 1 78 ? 0.538 -1.849 -21.036 1.00 88.25 78 LEU A O 1
ATOM 596 N N . ILE A 1 79 ? 0.626 -1.407 -18.841 1.00 86.44 79 ILE A N 1
ATOM 597 C CA . ILE A 1 79 ? 2.090 -1.315 -18.787 1.00 86.44 79 ILE A CA 1
ATOM 598 C C . ILE A 1 79 ? 2.736 -2.645 -19.194 1.00 86.44 79 ILE A C 1
ATOM 600 O O . ILE A 1 79 ? 3.732 -2.641 -19.913 1.00 86.44 79 ILE A O 1
ATOM 604 N N . SER A 1 80 ? 2.162 -3.788 -18.808 1.00 84.69 80 SER A N 1
ATOM 605 C CA . SER A 1 80 ? 2.684 -5.102 -19.204 1.00 84.69 80 SER A CA 1
ATOM 606 C C . SER A 1 80 ? 2.647 -5.327 -20.722 1.00 84.69 80 SER A C 1
ATOM 608 O O . SER A 1 80 ? 3.606 -5.864 -21.279 1.00 84.69 80 SER A O 1
ATOM 610 N N . LYS A 1 81 ? 1.592 -4.856 -21.405 1.00 86.00 81 LYS A N 1
ATOM 611 C CA . LYS A 1 81 ? 1.484 -4.902 -22.872 1.00 86.00 81 LYS A CA 1
ATOM 612 C C . LYS A 1 81 ? 2.517 -4.008 -23.546 1.00 86.00 81 LYS A C 1
ATOM 614 O O . LYS A 1 81 ? 3.181 -4.436 -24.487 1.00 86.00 81 LYS A O 1
ATOM 619 N N . ILE A 1 82 ? 2.712 -2.800 -23.014 1.00 86.44 82 ILE A N 1
ATOM 620 C CA . ILE A 1 82 ? 3.735 -1.865 -23.500 1.00 86.44 82 ILE A CA 1
ATOM 621 C C . ILE A 1 82 ? 5.131 -2.486 -23.366 1.00 86.44 82 ILE A C 1
ATOM 623 O O . ILE A 1 82 ? 5.920 -2.431 -24.303 1.00 86.44 82 ILE A O 1
ATOM 627 N N . ILE A 1 83 ? 5.422 -3.131 -22.233 1.00 85.19 83 ILE A N 1
ATOM 628 C CA . ILE A 1 83 ? 6.704 -3.810 -21.990 1.00 85.19 83 ILE A CA 1
ATOM 629 C C . ILE A 1 83 ? 6.917 -4.986 -22.952 1.00 85.19 83 ILE A C 1
ATOM 631 O O . ILE A 1 83 ? 8.035 -5.188 -23.421 1.00 85.19 83 ILE A O 1
ATOM 635 N N . LYS A 1 84 ? 5.864 -5.748 -23.272 1.00 84.88 84 LYS A N 1
ATOM 636 C CA . LYS A 1 84 ? 5.917 -6.812 -24.288 1.00 84.88 84 LYS A CA 1
ATOM 637 C C . LYS A 1 84 ? 6.082 -6.291 -25.720 1.00 84.88 84 LYS A C 1
ATOM 639 O O . LYS A 1 84 ? 6.359 -7.087 -26.611 1.00 84.88 84 LYS A O 1
ATOM 644 N N . GLY A 1 85 ? 5.920 -4.987 -25.946 1.00 81.44 85 GLY A N 1
ATOM 645 C CA . GLY A 1 85 ? 5.941 -4.388 -27.280 1.00 81.44 85 GLY A CA 1
ATOM 646 C C . GLY A 1 85 ? 4.651 -4.610 -28.075 1.00 81.44 85 GLY A C 1
ATOM 647 O O . GLY A 1 85 ? 4.647 -4.395 -29.282 1.00 81.44 85 GLY A O 1
ATOM 648 N N . GLU A 1 86 ? 3.556 -5.018 -27.423 1.00 74.69 86 GLU A N 1
ATOM 649 C CA . GLU A 1 86 ? 2.276 -5.340 -28.077 1.00 74.69 86 GLU A CA 1
ATOM 650 C C . GLU A 1 86 ? 1.421 -4.097 -28.408 1.00 74.69 86 GLU A C 1
ATOM 652 O O . GLU A 1 86 ? 0.344 -4.235 -28.980 1.00 74.69 86 GLU A O 1
ATOM 657 N N . GLY A 1 87 ? 1.896 -2.880 -28.112 1.00 68.19 87 GLY A N 1
ATOM 658 C CA . GLY A 1 87 ? 1.112 -1.649 -28.287 1.00 68.19 87 GLY A CA 1
ATOM 659 C C . GLY A 1 87 ? -0.102 -1.567 -27.344 1.00 68.19 87 GLY A C 1
ATOM 660 O O . GLY A 1 87 ? -0.362 -2.489 -26.566 1.00 68.19 87 GLY A O 1
ATOM 661 N N . ILE A 1 88 ? -0.804 -0.427 -27.364 1.00 58.56 88 ILE A N 1
ATOM 662 C CA . ILE A 1 88 ? -2.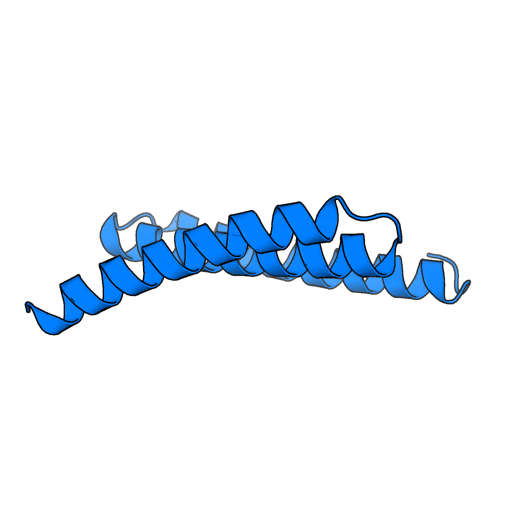082 -0.221 -26.650 1.00 58.56 88 ILE A CA 1
ATOM 663 C C . ILE A 1 88 ? -3.230 -0.509 -27.611 1.00 58.56 88 ILE A C 1
ATOM 665 O O . ILE A 1 88 ? -3.181 0.047 -28.731 1.00 58.56 88 ILE A O 1
#

Foldseek 3Di:
DVVVVVVLVVLLVVLVVQLVVLVVQLPDPDPVSVLSSVLSNLLSCLVVLVSVCVVVVPPCSNVVSVVSNVVSVVVSVQVVCVVVVVHD

Secondary structure (DSSP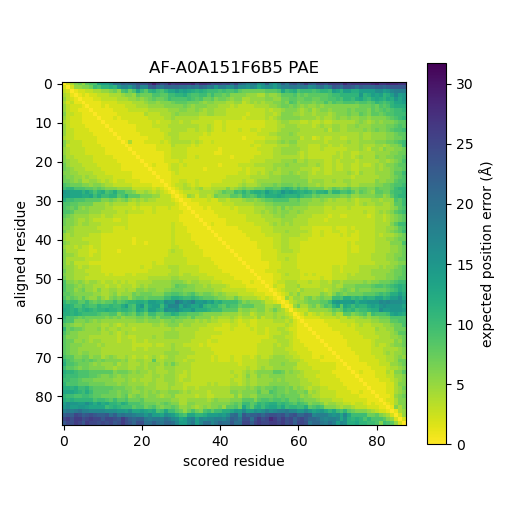, 8-state):
-HHHHHHHHHHHHHHHHHHHHHHHHHTSSSHHHHHHHHHHHHHHHHHHHHHHHHHTT-HHHHHHHHHHHHHHHHHHHHHHHHHHT---

Sequence (88 aa):
MELFEFALYFLLFSLGVSIVTGIRVAARRGLYNSLVGVSIVIIALATVLTVIGEIYAIQFSRDIALYLLALATMG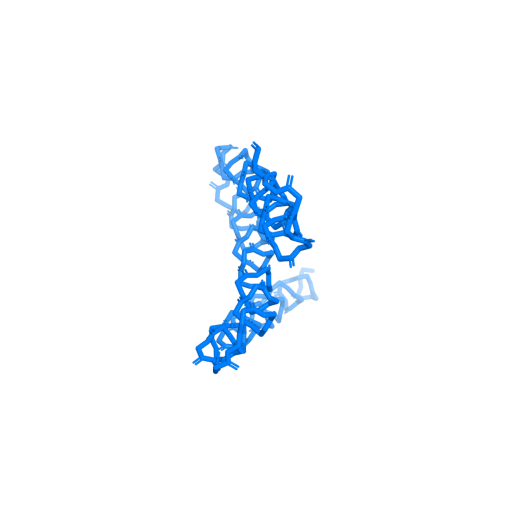ALLISKIIKGEGI